Protein AF-A0A1F2R619-F1 (afdb_monomer)

Radius of gyration: 16.74 Å; Cα contacts (8 Å, |Δi|>4): 22; chains: 1; bounding box: 40×20×46 Å

Structure (mmCIF, N/CA/C/O backbone):
data_AF-A0A1F2R619-F1
#
_entry.id   AF-A0A1F2R619-F1
#
loop_
_atom_site.group_PDB
_atom_site.id
_atom_site.type_symbol
_atom_site.label_atom_id
_atom_site.label_alt_id
_atom_site.label_comp_id
_atom_site.label_asym_id
_atom_site.label_entity_id
_atom_site.label_seq_id
_atom_site.pdbx_PDB_ins_code
_atom_site.Cartn_x
_atom_site.Cartn_y
_atom_site.Cartn_z
_atom_site.occupancy
_atom_site.B_iso_or_equiv
_atom_site.auth_seq_id
_atom_site.auth_comp_id
_atom_site.auth_asym_id
_atom_site.auth_atom_id
_atom_site.pdbx_PDB_model_num
ATOM 1 N N . MET A 1 1 ? 20.055 3.587 -31.245 1.00 62.69 1 MET A N 1
ATOM 2 C CA . MET A 1 1 ? 18.688 4.145 -31.082 1.00 62.69 1 MET A CA 1
ATOM 3 C C . MET A 1 1 ? 17.956 3.650 -29.828 1.00 62.69 1 MET A C 1
ATOM 5 O O . MET A 1 1 ? 17.438 4.482 -29.096 1.00 62.69 1 MET A O 1
ATOM 9 N N . ILE A 1 2 ? 17.960 2.346 -29.511 1.00 76.50 2 ILE A N 1
ATOM 10 C CA . ILE A 1 2 ? 17.223 1.777 -28.355 1.00 76.50 2 ILE A CA 1
ATOM 11 C C . ILE A 1 2 ? 17.616 2.400 -27.000 1.00 76.50 2 ILE A C 1
ATOM 13 O O . ILE A 1 2 ? 16.747 2.722 -26.192 1.00 76.50 2 ILE A O 1
ATOM 17 N N . GLN A 1 3 ? 18.908 2.628 -26.745 1.00 75.19 3 GLN A N 1
ATOM 18 C CA . GLN A 1 3 ? 19.356 3.171 -25.454 1.00 75.19 3 GLN A CA 1
ATOM 19 C C . GLN A 1 3 ? 18.929 4.628 -25.212 1.00 75.19 3 GLN A C 1
ATOM 21 O O . GLN A 1 3 ? 18.549 4.971 -24.095 1.00 75.19 3 GLN A O 1
ATOM 26 N N . ALA A 1 4 ? 18.927 5.472 -26.248 1.00 74.88 4 ALA A N 1
ATOM 27 C CA . ALA A 1 4 ? 18.496 6.867 -26.133 1.00 74.88 4 ALA A CA 1
ATOM 28 C C . ALA A 1 4 ? 16.990 6.971 -25.834 1.00 74.88 4 ALA A C 1
ATOM 30 O O . ALA A 1 4 ? 16.581 7.732 -24.960 1.00 74.88 4 ALA A O 1
ATOM 31 N N . ALA A 1 5 ? 16.172 6.139 -26.491 1.00 75.62 5 ALA A N 1
ATOM 32 C CA . ALA A 1 5 ? 14.743 6.035 -26.201 1.00 75.62 5 ALA A CA 1
ATOM 33 C C . ALA A 1 5 ? 14.478 5.490 -24.785 1.00 75.62 5 ALA A C 1
ATOM 35 O O . ALA A 1 5 ? 13.619 6.008 -24.074 1.00 75.62 5 ALA A O 1
ATOM 36 N N . LYS A 1 6 ? 15.257 4.495 -24.335 1.00 75.12 6 LYS A N 1
ATOM 37 C CA . LYS A 1 6 ? 15.180 3.959 -22.966 1.00 75.12 6 LYS A CA 1
ATOM 38 C C . LYS A 1 6 ? 15.522 5.017 -21.913 1.00 75.12 6 LYS A C 1
ATOM 40 O O . LYS A 1 6 ? 14.804 5.112 -20.926 1.00 75.12 6 LYS A O 1
ATOM 45 N N . LYS A 1 7 ? 16.569 5.821 -22.140 1.00 77.25 7 LYS A N 1
ATOM 46 C CA . LYS A 1 7 ? 16.966 6.926 -21.252 1.00 77.25 7 LYS A CA 1
ATOM 47 C C . LYS A 1 7 ? 15.886 8.008 -21.184 1.00 77.25 7 LYS A C 1
ATOM 49 O 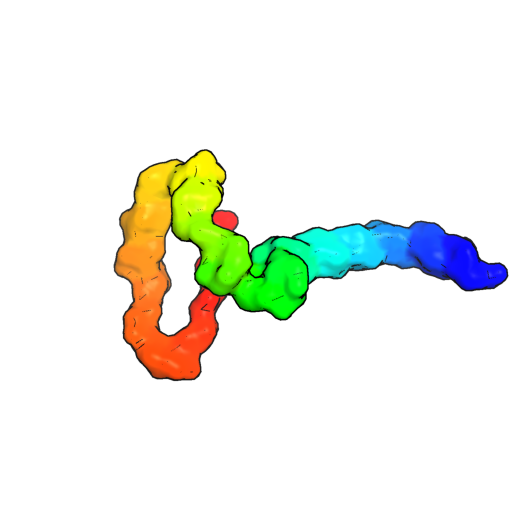O . LYS A 1 7 ? 15.548 8.466 -20.100 1.00 77.25 7 LYS A O 1
ATOM 54 N N . ARG A 1 8 ? 15.280 8.361 -22.324 1.00 81.44 8 ARG A N 1
ATOM 55 C CA . ARG A 1 8 ? 14.155 9.310 -22.377 1.00 81.44 8 ARG A CA 1
ATOM 56 C C . ARG A 1 8 ? 12.936 8.824 -21.583 1.00 81.44 8 ARG A C 1
ATOM 58 O O . ARG A 1 8 ? 12.260 9.628 -20.956 1.00 81.44 8 ARG A O 1
ATOM 65 N N . ASN A 1 9 ? 12.689 7.515 -21.577 1.00 88.81 9 ASN A N 1
ATOM 66 C CA . ASN A 1 9 ? 11.532 6.904 -20.916 1.00 88.81 9 ASN A CA 1
ATOM 67 C C . ASN A 1 9 ? 11.840 6.373 -19.505 1.00 88.81 9 ASN A C 1
ATOM 69 O O . ASN A 1 9 ? 11.027 5.653 -18.923 1.00 88.81 9 ASN A O 1
ATOM 73 N N . GLU A 1 10 ? 13.010 6.681 -18.947 1.00 91.88 10 GLU A N 1
ATOM 74 C CA . GLU A 1 10 ? 13.454 6.088 -17.688 1.00 91.88 10 GLU A CA 1
ATOM 75 C C . GLU A 1 10 ? 12.550 6.479 -16.513 1.00 91.88 10 GLU A C 1
ATOM 77 O O . GLU A 1 10 ? 12.171 5.617 -15.719 1.00 91.88 10 GLU A O 1
ATOM 82 N N . THR A 1 11 ? 12.129 7.744 -16.445 1.00 92.75 11 THR A N 1
ATOM 83 C CA . THR A 1 11 ? 11.197 8.237 -15.419 1.00 92.75 11 THR A CA 1
ATOM 84 C C . THR A 1 11 ? 9.859 7.511 -15.478 1.00 92.75 11 THR A C 1
ATOM 86 O O . THR A 1 11 ? 9.405 6.996 -14.459 1.00 92.75 11 THR A O 1
ATOM 89 N N . LEU A 1 12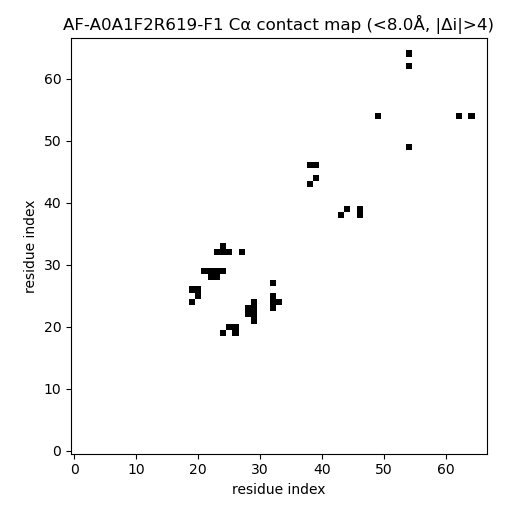 ? 9.270 7.395 -16.673 1.00 92.56 12 LEU A N 1
ATOM 90 C CA . LEU A 1 12 ? 8.000 6.695 -16.868 1.00 92.56 12 LEU A CA 1
ATOM 91 C C . LEU A 1 12 ? 8.115 5.227 -16.448 1.00 92.56 12 LEU A C 1
ATOM 93 O O . LEU A 1 12 ? 7.252 4.703 -15.750 1.00 92.56 12 LEU A O 1
ATOM 97 N N . LYS A 1 13 ? 9.223 4.572 -16.811 1.00 93.06 13 LYS A N 1
ATOM 98 C CA . LYS A 1 13 ? 9.481 3.192 -16.404 1.00 93.06 13 LYS A CA 1
ATOM 99 C C . LYS A 1 13 ? 9.585 3.060 -14.882 1.00 93.06 13 LYS A C 1
ATOM 101 O O . LYS A 1 13 ? 9.011 2.133 -14.320 1.00 93.06 13 LYS A O 1
ATOM 106 N N . ARG A 1 14 ? 10.294 3.972 -14.208 1.00 93.75 14 ARG A N 1
ATOM 107 C CA . ARG A 1 14 ? 10.405 3.976 -12.739 1.00 93.75 14 ARG A CA 1
ATOM 108 C C . ARG A 1 14 ? 9.051 4.200 -12.071 1.00 93.75 14 ARG A C 1
ATOM 110 O O . ARG A 1 14 ? 8.736 3.496 -11.120 1.00 93.75 14 ARG A O 1
ATOM 117 N N . GLN A 1 15 ? 8.253 5.140 -12.572 1.00 94.56 15 GLN A N 1
ATOM 118 C CA . GLN A 1 15 ? 6.904 5.400 -12.064 1.00 94.56 15 GLN A CA 1
ATOM 119 C C . GLN A 1 15 ? 6.011 4.170 -12.221 1.00 94.56 15 GLN A C 1
ATOM 121 O O . GLN A 1 15 ? 5.395 3.751 -11.248 1.00 94.56 15 GLN A O 1
ATOM 126 N N . PHE A 1 16 ? 6.012 3.542 -13.398 1.00 94.12 16 PHE A N 1
ATOM 127 C CA . PHE A 1 16 ? 5.245 2.324 -13.642 1.00 94.12 16 PHE A CA 1
ATOM 128 C C . PHE A 1 16 ? 5.637 1.199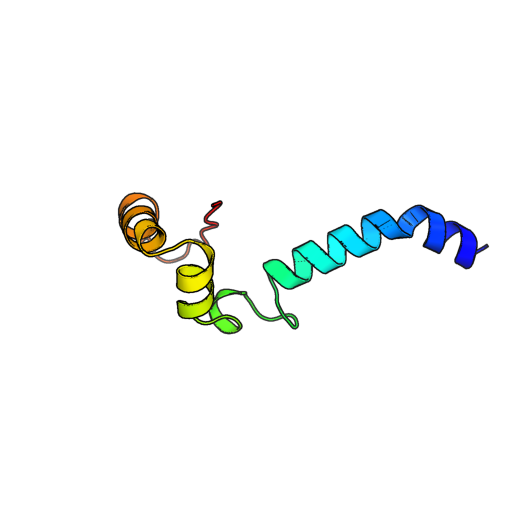 -12.680 1.00 94.12 16 PHE A C 1
ATOM 130 O O . PHE A 1 16 ? 4.781 0.643 -12.000 1.00 94.12 16 PHE A O 1
ATOM 137 N N . VAL A 1 17 ? 6.937 0.902 -12.572 1.00 94.38 17 VAL A N 1
ATOM 138 C CA . VAL A 1 17 ? 7.438 -0.155 -11.679 1.00 94.38 17 VAL A CA 1
ATOM 139 C C . VAL A 1 17 ? 7.106 0.155 -10.220 1.00 94.38 17 VAL A C 1
ATOM 141 O O . VAL A 1 17 ? 6.733 -0.746 -9.477 1.00 94.38 17 VAL A O 1
ATOM 144 N N . ARG A 1 18 ? 7.189 1.424 -9.806 1.00 94.69 18 ARG A N 1
ATOM 145 C CA . ARG A 1 18 ? 6.811 1.842 -8.453 1.00 94.69 18 ARG A CA 1
ATOM 146 C C . ARG A 1 18 ? 5.328 1.601 -8.184 1.00 94.69 18 ARG A C 1
ATOM 148 O O . ARG A 1 18 ? 5.002 1.022 -7.158 1.00 94.69 18 ARG A O 1
ATOM 155 N N . VAL A 1 19 ? 4.443 2.030 -9.082 1.00 92.44 19 VAL A N 1
ATOM 156 C CA . VAL A 1 19 ? 2.993 1.833 -8.915 1.00 92.44 19 VAL A CA 1
ATOM 157 C C . VAL A 1 19 ? 2.651 0.344 -8.913 1.00 92.44 19 VAL A C 1
ATOM 159 O O . VAL A 1 19 ? 1.910 -0.109 -8.044 1.00 92.44 19 VAL A O 1
ATOM 162 N N . GLN A 1 20 ? 3.253 -0.435 -9.816 1.00 94.31 20 GLN A N 1
ATOM 163 C CA . GLN A 1 20 ? 3.095 -1.886 -9.831 1.00 94.31 20 GLN A CA 1
ATOM 164 C C . GLN A 1 20 ? 3.548 -2.511 -8.510 1.00 94.31 20 GLN A C 1
ATOM 166 O O . GLN A 1 20 ? 2.825 -3.328 -7.966 1.00 94.31 20 GLN A O 1
ATOM 171 N N . ALA A 1 21 ? 4.703 -2.126 -7.969 1.00 93.62 21 ALA A N 1
ATOM 172 C CA . ALA A 1 21 ? 5.199 -2.681 -6.713 1.00 93.62 21 ALA A CA 1
ATOM 173 C C . ALA A 1 21 ? 4.327 -2.317 -5.501 1.00 93.62 21 ALA A C 1
ATOM 175 O O . ALA A 1 21 ? 4.323 -3.061 -4.529 1.00 93.62 21 ALA A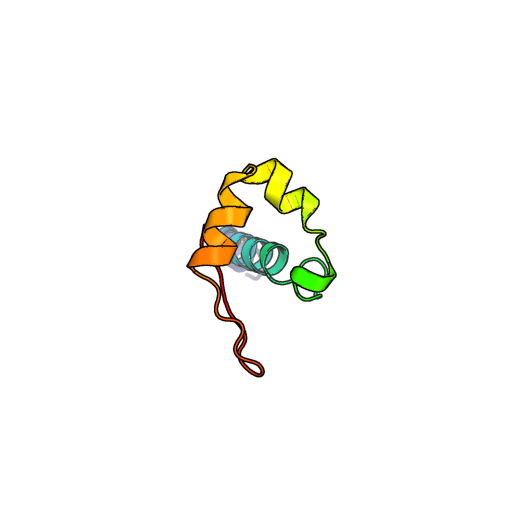 O 1
ATOM 176 N N . LEU A 1 22 ? 3.600 -1.196 -5.551 1.00 91.00 22 LEU A N 1
ATOM 177 C CA . LEU A 1 22 ? 2.675 -0.791 -4.490 1.00 91.00 22 LEU A CA 1
ATOM 178 C C . LEU A 1 22 ? 1.363 -1.585 -4.538 1.00 91.00 22 LEU A C 1
ATOM 180 O O . LEU A 1 22 ? 0.923 -2.075 -3.502 1.00 91.00 22 LEU A O 1
ATOM 184 N N . ALA A 1 23 ? 0.750 -1.712 -5.718 1.00 92.19 23 ALA A N 1
ATOM 185 C CA . ALA A 1 23 ? -0.557 -2.362 -5.883 1.00 92.19 23 ALA A CA 1
ATOM 186 C C . ALA A 1 23 ? -0.460 -3.884 -6.084 1.00 92.19 23 ALA A C 1
ATOM 188 O O . ALA A 1 23 ? -1.324 -4.640 -5.641 1.00 92.19 23 ALA A O 1
ATOM 189 N N . PHE A 1 24 ? 0.613 -4.330 -6.737 1.00 95.19 24 PHE A N 1
ATOM 190 C CA . PHE A 1 24 ? 0.887 -5.725 -7.064 1.00 95.19 24 PHE A CA 1
ATOM 191 C C . PHE A 1 24 ? 2.323 -6.144 -6.692 1.00 95.19 24 PHE A C 1
ATOM 193 O O . PHE A 1 24 ? 3.117 -6.481 -7.583 1.00 95.19 24 PHE A O 1
ATOM 200 N N . PRO A 1 25 ? 2.708 -6.114 -5.401 1.00 94.50 25 PRO A N 1
ATOM 201 C CA . PRO A 1 25 ? 4.030 -6.560 -4.972 1.00 94.50 25 PRO A CA 1
ATOM 202 C C . PRO A 1 25 ? 4.309 -7.990 -5.457 1.00 94.50 25 PRO A C 1
ATOM 204 O O . PRO A 1 25 ? 3.541 -8.915 -5.201 1.00 94.50 25 PRO A O 1
ATOM 207 N N . GLY A 1 26 ? 5.393 -8.174 -6.216 1.00 92.06 26 GLY A N 1
ATOM 208 C CA . GLY A 1 26 ? 5.734 -9.478 -6.800 1.00 92.06 26 GLY A CA 1
ATOM 209 C C . GLY A 1 26 ? 4.705 -10.026 -7.802 1.00 92.06 26 GLY A C 1
ATOM 210 O O . GLY A 1 26 ? 4.755 -11.205 -8.127 1.00 92.06 26 GLY A O 1
ATOM 211 N N . GLY A 1 27 ? 3.777 -9.197 -8.295 1.00 93.12 27 GLY A N 1
ATOM 212 C CA . GLY A 1 27 ? 2.690 -9.610 -9.188 1.00 93.12 27 GLY A CA 1
ATOM 213 C C . GLY A 1 27 ? 1.444 -10.145 -8.474 1.00 93.12 27 GLY A C 1
ATOM 214 O O . GLY A 1 27 ? 0.477 -10.505 -9.141 1.00 93.12 27 GLY A O 1
ATOM 215 N N . HIS A 1 28 ? 1.434 -10.171 -7.142 1.00 94.62 28 HIS A N 1
ATOM 216 C CA . HIS A 1 28 ? 0.280 -10.579 -6.343 1.00 94.62 28 HIS A CA 1
ATOM 217 C C . HIS A 1 28 ? -0.485 -9.360 -5.844 1.00 94.62 28 HIS A C 1
ATOM 219 O O . HIS A 1 28 ? 0.129 -8.343 -5.546 1.00 94.62 28 HIS A O 1
ATOM 225 N N . ALA A 1 29 ? -1.811 -9.467 -5.715 1.00 93.12 29 ALA A N 1
ATOM 226 C CA . ALA A 1 29 ? -2.621 -8.414 -5.103 1.00 93.12 29 ALA A CA 1
ATOM 227 C C . ALA A 1 29 ? -2.055 -8.022 -3.727 1.00 93.12 29 ALA A C 1
ATOM 229 O O . ALA A 1 29 ? -1.694 -8.900 -2.939 1.00 93.12 29 ALA A O 1
ATOM 230 N N . GLN A 1 30 ? -1.988 -6.717 -3.450 1.00 94.44 30 GLN A N 1
ATOM 231 C CA . GLN A 1 30 ? -1.385 -6.155 -2.237 1.00 94.44 30 GLN A CA 1
ATOM 232 C C . GLN A 1 30 ? -1.850 -6.856 -0.950 1.00 94.44 30 GLN A C 1
ATOM 234 O O . GLN A 1 30 ? -1.011 -7.273 -0.156 1.00 94.44 30 GLN A O 1
ATOM 239 N N . GLU A 1 31 ? -3.160 -7.070 -0.791 1.00 89.31 31 GLU A N 1
ATOM 240 C CA . GLU A 1 31 ? -3.788 -7.736 0.366 1.00 89.31 31 GLU A CA 1
ATOM 241 C C . GLU A 1 31 ? -3.306 -9.181 0.605 1.00 89.31 31 GLU A C 1
ATOM 243 O O . GLU A 1 31 ? -3.416 -9.707 1.709 1.00 89.31 31 GLU A O 1
ATOM 248 N N . ARG A 1 32 ? -2.756 -9.835 -0.429 1.00 91.56 32 ARG A N 1
ATOM 249 C CA . ARG A 1 32 ? -2.218 -11.204 -0.368 1.00 91.56 3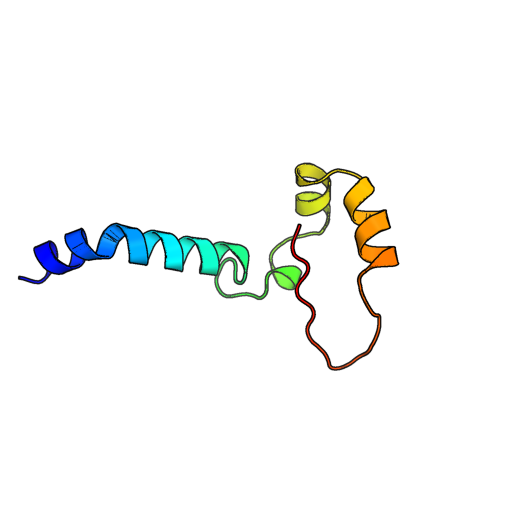2 ARG A CA 1
ATOM 250 C C . ARG A 1 32 ? -0.703 -11.248 -0.192 1.00 91.56 32 ARG A C 1
ATOM 252 O O . ARG A 1 32 ? -0.162 -12.314 0.089 1.00 91.56 32 ARG A O 1
ATOM 259 N N . ALA A 1 33 ? -0.023 -10.125 -0.404 1.00 93.56 33 ALA A N 1
ATOM 260 C CA . ALA A 1 33 ? 1.432 -10.022 -0.354 1.00 93.56 33 ALA A CA 1
ATOM 261 C C . ALA A 1 33 ? 1.931 -9.256 0.879 1.00 93.56 33 ALA A C 1
ATOM 263 O O . ALA A 1 33 ? 3.037 -9.514 1.351 1.00 93.56 33 ALA A O 1
ATOM 264 N N . ILE A 1 34 ? 1.136 -8.317 1.400 1.00 92.88 34 ILE A N 1
ATOM 265 C CA . ILE A 1 34 ? 1.502 -7.439 2.512 1.00 92.88 34 ILE A CA 1
ATOM 266 C C . ILE A 1 34 ? 0.546 -7.675 3.680 1.00 92.88 34 ILE A C 1
ATOM 268 O O . ILE A 1 34 ? -0.666 -7.539 3.547 1.00 92.88 34 ILE A O 1
ATOM 272 N N . GLY A 1 35 ? 1.104 -7.998 4.848 1.00 92.69 35 GLY A N 1
ATOM 273 C CA . GLY A 1 35 ? 0.333 -8.128 6.084 1.00 92.69 35 GLY A CA 1
ATOM 274 C C . GLY A 1 35 ? -0.069 -6.772 6.671 1.00 92.69 35 GLY A C 1
ATOM 275 O O . GLY A 1 35 ? 0.673 -5.793 6.570 1.00 92.69 35 GLY A O 1
ATOM 276 N N . PHE A 1 36 ? -1.212 -6.735 7.362 1.00 89.00 36 PHE A N 1
ATOM 277 C CA . PHE A 1 36 ? -1.800 -5.506 7.915 1.00 89.00 36 PHE A CA 1
ATOM 278 C C . PHE A 1 36 ? -0.843 -4.705 8.830 1.00 89.00 36 PHE A C 1
ATOM 280 O O . PHE A 1 36 ? -0.879 -3.477 8.839 1.00 89.00 36 PHE A O 1
ATOM 287 N N . VAL A 1 37 ? 0.070 -5.380 9.546 1.00 93.75 37 VAL A N 1
ATOM 288 C CA . VAL A 1 37 ? 1.064 -4.752 10.441 1.00 93.75 37 VAL A CA 1
ATOM 289 C C . VAL A 1 37 ? 1.953 -3.742 9.708 1.00 93.75 37 VAL A C 1
ATOM 291 O O . VAL A 1 37 ? 2.308 -2.716 10.283 1.00 93.75 37 VAL A O 1
ATOM 294 N N . SER A 1 38 ? 2.277 -3.982 8.431 1.00 92.75 38 SER A N 1
ATOM 295 C CA . SER A 1 38 ? 3.064 -3.035 7.629 1.00 92.75 38 SER A CA 1
ATOM 296 C C . SER A 1 38 ? 2.356 -1.686 7.491 1.00 92.75 38 SER A C 1
ATOM 298 O O . SER A 1 38 ? 3.002 -0.643 7.570 1.00 92.75 38 SER A O 1
ATOM 300 N N . PHE A 1 39 ? 1.034 -1.703 7.310 1.00 92.38 39 PHE A N 1
ATOM 301 C CA . PHE A 1 39 ? 0.228 -0.493 7.178 1.00 92.38 39 PHE A CA 1
ATOM 302 C C . PHE A 1 39 ? 0.075 0.216 8.521 1.00 92.38 39 PHE A C 1
ATOM 304 O O . PHE A 1 39 ? 0.260 1.426 8.588 1.00 92.38 39 PHE A O 1
ATOM 311 N N . LEU A 1 40 ? -0.155 -0.522 9.610 1.00 93.50 40 LEU A N 1
ATOM 312 C CA . LEU A 1 40 ? -0.209 0.076 10.948 1.00 93.50 40 LEU A CA 1
ATOM 313 C C . LEU A 1 40 ? 1.113 0.731 11.349 1.00 93.50 40 LEU A C 1
ATOM 315 O O . LEU A 1 40 ? 1.11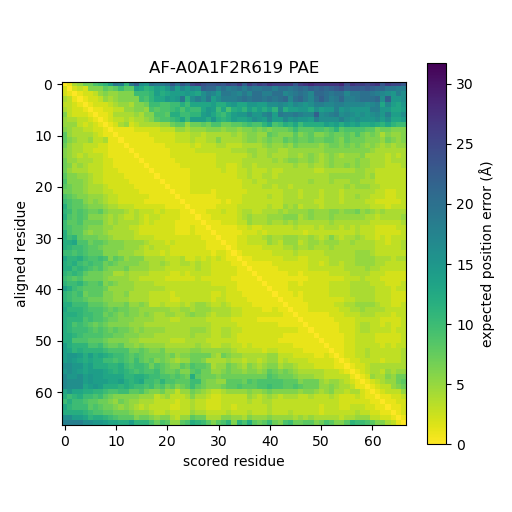0 1.810 11.931 1.00 93.50 40 LEU A O 1
ATOM 319 N N . ASN A 1 41 ? 2.247 0.119 11.008 1.00 95.75 41 ASN A N 1
ATOM 320 C CA . ASN A 1 41 ? 3.552 0.714 11.280 1.00 95.75 41 ASN A CA 1
ATOM 321 C C . ASN A 1 41 ? 3.771 2.019 10.494 1.00 95.75 41 ASN A C 1
ATOM 323 O O . ASN A 1 41 ? 4.425 2.932 10.987 1.00 95.75 41 ASN A O 1
ATOM 327 N N . GLN A 1 42 ? 3.238 2.112 9.273 1.00 94.12 42 GLN A N 1
ATOM 328 C CA . GLN A 1 42 ? 3.409 3.285 8.416 1.00 94.12 42 GLN A CA 1
ATOM 329 C C . GLN A 1 42 ? 2.420 4.417 8.729 1.00 94.12 42 GLN A C 1
ATOM 331 O O . GLN A 1 42 ? 2.804 5.584 8.681 1.00 94.12 42 GLN A O 1
ATOM 336 N N . TYR A 1 43 ? 1.161 4.084 9.016 1.00 93.62 43 TYR A N 1
ATOM 337 C CA . TYR A 1 43 ? 0.056 5.045 9.127 1.00 93.62 43 TYR A CA 1
ATOM 338 C C . TYR A 1 43 ? -0.461 5.224 10.561 1.00 93.62 43 TYR A C 1
ATOM 340 O O . TYR A 1 43 ? -1.241 6.136 10.826 1.00 93.62 43 TYR A O 1
ATOM 348 N N . GLY A 1 44 ? -0.006 4.395 11.500 1.00 95.31 44 GLY A N 1
ATOM 349 C CA . GLY A 1 44 ? -0.434 4.433 12.893 1.00 95.31 44 GLY A CA 1
ATOM 350 C C . GLY A 1 44 ? -1.821 3.818 13.133 1.00 95.31 44 GLY A C 1
ATOM 351 O O . GLY A 1 44 ? -2.471 3.326 12.208 1.00 95.31 44 GLY A O 1
ATOM 352 N N . PRO A 1 45 ? -2.287 3.831 14.395 1.00 94.69 45 PRO A N 1
ATOM 353 C CA . PRO A 1 45 ? -3.544 3.194 14.795 1.00 94.69 45 PRO A CA 1
ATOM 354 C C . PRO A 1 45 ? -4.793 3.869 14.210 1.00 94.69 45 PRO A C 1
ATOM 356 O O . PRO A 1 45 ? -5.780 3.181 13.972 1.00 94.69 45 PRO A O 1
ATOM 359 N N . ALA A 1 46 ? -4.732 5.169 13.896 1.00 93.81 46 ALA A N 1
ATOM 360 C CA . ALA A 1 46 ? -5.842 5.916 13.292 1.00 93.81 46 ALA A CA 1
ATOM 361 C C . ALA A 1 46 ? -6.281 5.361 11.922 1.00 93.81 46 ALA A C 1
ATOM 363 O O . ALA A 1 46 ? -7.391 5.622 11.469 1.00 93.81 46 ALA A O 1
ATOM 364 N N . LEU A 1 47 ? -5.432 4.560 11.261 1.00 92.81 47 LEU A N 1
ATOM 365 C CA . LEU A 1 47 ? -5.816 3.847 10.045 1.00 92.81 47 LEU A CA 1
ATOM 366 C C . LEU A 1 47 ? -7.000 2.900 10.284 1.00 92.81 47 LEU A C 1
ATOM 368 O O . LEU A 1 47 ? -7.819 2.735 9.391 1.00 92.81 47 LEU A O 1
ATOM 372 N N . VAL A 1 48 ? -7.091 2.276 11.462 1.00 92.81 48 VAL A N 1
ATOM 373 C CA . VAL A 1 48 ? -8.165 1.319 11.766 1.00 92.81 48 VAL A CA 1
ATOM 374 C C . VAL A 1 48 ? -9.513 2.027 11.824 1.00 92.81 48 VAL A C 1
ATOM 376 O O . VAL A 1 48 ? -10.432 1.598 11.138 1.00 92.81 48 VAL A O 1
ATOM 379 N N . GLU A 1 49 ? -9.592 3.134 12.565 1.00 93.81 49 GLU A N 1
ATOM 380 C CA . GLU A 1 49 ? -10.806 3.957 12.681 1.00 93.81 49 GLU A CA 1
ATOM 381 C C . GLU A 1 49 ? -11.275 4.421 11.299 1.00 93.81 49 GLU A C 1
ATOM 383 O O . GLU A 1 49 ? -12.429 4.248 10.923 1.00 93.81 49 GLU A O 1
ATOM 388 N N . ARG A 1 50 ? -10.342 4.902 10.473 1.00 91.81 50 ARG A N 1
ATOM 389 C CA . ARG A 1 50 ? -10.659 5.336 9.113 1.00 91.81 50 ARG A CA 1
ATOM 390 C C . ARG A 1 50 ? -11.182 4.204 8.224 1.00 91.81 50 ARG A C 1
ATOM 392 O O . ARG A 1 50 ? -12.081 4.427 7.421 1.00 91.81 50 ARG A O 1
ATOM 399 N N . LEU A 1 51 ? -10.610 3.003 8.325 1.00 91.81 51 LEU A N 1
ATOM 400 C CA . LEU A 1 51 ? -11.091 1.846 7.565 1.00 91.81 51 LEU A CA 1
ATOM 401 C C . LEU A 1 51 ? -12.486 1.413 8.024 1.00 91.81 51 LEU A C 1
ATOM 403 O O . LEU A 1 51 ? -13.284 1.011 7.186 1.00 91.81 51 LEU A O 1
ATOM 407 N N . GLU A 1 52 ? -12.773 1.499 9.322 1.00 92.75 52 GLU A N 1
ATOM 408 C CA . GLU A 1 52 ? -14.092 1.194 9.882 1.00 92.75 52 GLU A CA 1
ATOM 409 C C . GLU A 1 52 ? -15.162 2.182 9.394 1.00 92.75 52 GLU A C 1
ATOM 411 O O . GLU A 1 52 ? -16.259 1.760 9.031 1.00 92.75 52 GLU A O 1
ATOM 416 N N . ASP A 1 53 ? -14.819 3.468 9.304 1.00 91.88 53 ASP A N 1
ATOM 417 C CA . ASP A 1 53 ? -15.742 4.522 8.875 1.00 91.88 53 ASP A CA 1
ATOM 418 C C . ASP A 1 53 ? -15.940 4.585 7.348 1.00 91.88 53 ASP A C 1
ATOM 420 O O . ASP A 1 53 ? -17.040 4.874 6.870 1.00 91.88 53 ASP A O 1
ATOM 424 N N . GLU A 1 54 ? -14.878 4.363 6.563 1.00 90.00 54 GLU A N 1
ATOM 425 C CA . GLU A 1 54 ? -14.881 4.633 5.116 1.00 90.00 54 GLU A CA 1
ATOM 426 C C . GLU A 1 54 ? -15.062 3.389 4.236 1.00 90.00 54 GLU A C 1
ATOM 428 O O . GLU A 1 54 ? -15.439 3.547 3.072 1.00 90.00 54 GLU A O 1
ATOM 433 N N . LEU A 1 55 ? -14.774 2.170 4.718 1.00 89.94 55 LEU A N 1
ATOM 434 C CA . LEU A 1 55 ? -14.747 0.974 3.868 1.00 89.94 55 LEU A CA 1
ATOM 435 C C . LEU A 1 55 ? -16.071 0.189 3.923 1.00 89.94 55 LEU A C 1
ATOM 437 O O . LEU A 1 55 ? -16.376 -0.435 4.941 1.00 89.94 55 LEU A O 1
ATOM 441 N N . PRO A 1 56 ? -16.839 0.117 2.820 1.00 90.69 56 PRO A N 1
ATOM 442 C CA . PRO A 1 56 ? -18.062 -0.676 2.787 1.00 90.69 56 PRO A CA 1
ATOM 443 C C . PRO A 1 56 ? -17.769 -2.178 2.855 1.00 90.69 56 PRO A C 1
ATOM 445 O O . PRO A 1 56 ? -16.787 -2.666 2.293 1.00 90.69 56 PRO A O 1
ATOM 448 N N . LEU A 1 57 ? -18.679 -2.930 3.479 1.00 88.06 57 LEU A N 1
ATOM 449 C CA . LEU A 1 57 ? -18.598 -4.394 3.596 1.00 88.06 57 LEU A CA 1
ATOM 450 C C . LEU A 1 57 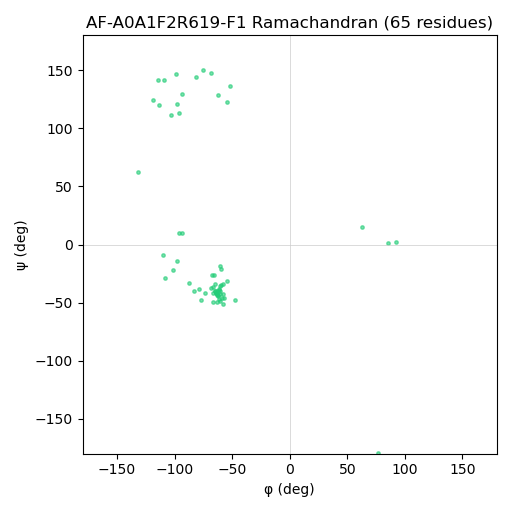? -19.350 -5.138 2.477 1.00 88.06 57 LEU A C 1
ATOM 452 O O . LEU A 1 57 ? -19.530 -6.356 2.548 1.00 88.06 57 LEU A O 1
ATOM 456 N N . ASP A 1 58 ? -19.793 -4.415 1.446 1.00 90.88 58 ASP A N 1
ATOM 457 C CA . ASP A 1 58 ? -20.497 -4.992 0.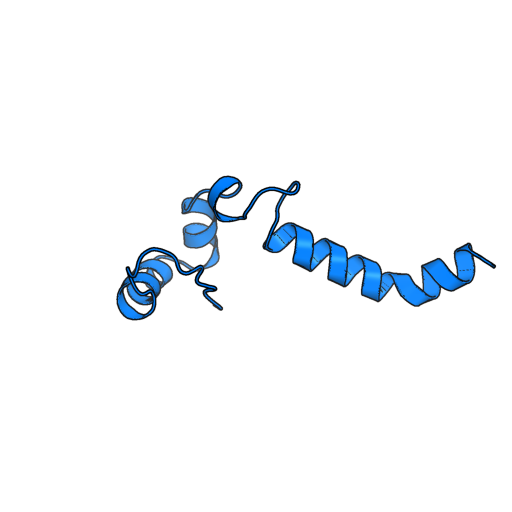305 1.00 90.88 58 ASP A CA 1
ATOM 458 C C . ASP A 1 58 ? -19.610 -5.990 -0.451 1.00 90.88 58 ASP A C 1
ATOM 460 O O . ASP A 1 58 ? -18.475 -5.705 -0.844 1.00 90.88 58 ASP A O 1
ATOM 464 N N . ILE A 1 59 ? -20.153 -7.187 -0.673 1.00 86.12 59 ILE A N 1
ATOM 465 C CA . ILE A 1 59 ? -19.451 -8.282 -1.342 1.00 86.12 59 ILE A CA 1
ATOM 466 C C . ILE A 1 59 ? -19.509 -8.086 -2.860 1.00 86.12 59 ILE A C 1
ATOM 468 O O . ILE A 1 59 ? -20.524 -7.675 -3.415 1.00 86.12 59 ILE A O 1
ATOM 472 N N . GLY A 1 60 ? -18.432 -8.465 -3.553 1.00 88.69 60 GLY A N 1
ATOM 473 C CA . GLY A 1 60 ? -18.380 -8.485 -5.019 1.00 88.69 60 GLY A CA 1
ATOM 474 C C . GLY A 1 60 ? -17.839 -7.202 -5.648 1.00 88.69 60 GLY A C 1
ATOM 475 O O . GLY A 1 60 ? -17.729 -7.133 -6.871 1.00 88.69 60 GLY A O 1
ATOM 476 N N . GLN A 1 61 ? -17.441 -6.227 -4.831 1.00 89.31 61 GLN A N 1
ATOM 477 C CA . GLN A 1 61 ? -16.768 -5.013 -5.275 1.00 89.31 61 GLN A CA 1
ATOM 478 C C . GLN A 1 61 ? -15.337 -4.955 -4.733 1.00 89.31 61 GLN A C 1
ATOM 480 O O . GLN A 1 61 ? -15.060 -5.364 -3.607 1.00 89.31 61 GLN A O 1
ATOM 485 N N . HIS A 1 62 ? -14.413 -4.467 -5.562 1.00 88.81 62 HIS A N 1
ATOM 486 C CA . HIS A 1 62 ? -13.053 -4.161 -5.134 1.00 88.81 62 HIS A CA 1
ATOM 487 C C . HIS A 1 62 ? -12.974 -2.687 -4.740 1.00 88.81 62 HIS A C 1
ATOM 489 O O . HIS A 1 62 ? -13.380 -1.815 -5.511 1.00 88.81 62 HIS A O 1
ATOM 495 N N . TRP A 1 63 ? -12.436 -2.423 -3.554 1.00 90.19 63 TRP A N 1
ATOM 496 C CA . TRP A 1 63 ? -12.313 -1.084 -2.995 1.00 90.19 63 TRP A CA 1
ATOM 497 C C . TRP A 1 63 ? -10.854 -0.643 -2.987 1.00 90.19 63 TRP A C 1
ATOM 499 O O . TRP A 1 63 ? -9.953 -1.430 -2.702 1.00 90.19 63 TRP A O 1
ATOM 509 N N . ILE A 1 64 ? -10.627 0.634 -3.289 1.00 89.44 64 ILE A N 1
ATOM 510 C CA . ILE A 1 64 ? -9.310 1.264 -3.212 1.00 89.44 64 ILE A CA 1
ATOM 511 C C . ILE A 1 64 ? -9.375 2.304 -2.104 1.00 89.44 64 ILE A C 1
ATOM 513 O O . ILE A 1 64 ? -10.161 3.245 -2.190 1.00 89.44 64 ILE A O 1
ATOM 517 N N . VAL A 1 65 ? -8.525 2.146 -1.092 1.00 87.50 65 VAL A N 1
ATOM 518 C CA . VAL A 1 65 ? -8.376 3.119 -0.007 1.00 87.50 65 VAL A CA 1
ATOM 519 C C . VAL A 1 65 ? -7.179 4.008 -0.314 1.00 87.50 65 VAL A C 1
ATOM 521 O O . VAL A 1 65 ? -6.054 3.529 -0.472 1.00 87.50 65 VAL A O 1
ATOM 524 N N . THR A 1 66 ? -7.417 5.312 -0.421 1.00 84.12 66 THR A N 1
ATOM 525 C CA . THR A 1 66 ? -6.364 6.308 -0.643 1.00 84.12 66 THR A CA 1
ATOM 526 C C . THR A 1 66 ? -6.063 7.030 0.657 1.00 84.12 66 THR A C 1
ATOM 528 O O . THR A 1 66 ? -6.909 7.777 1.142 1.00 84.12 66 THR A O 1
ATOM 531 N N . VAL A 1 67 ? -4.873 6.802 1.210 1.00 74.94 67 VAL A N 1
ATOM 532 C CA . VAL A 1 67 ? -4.408 7.409 2.466 1.00 74.94 67 VAL A CA 1
ATOM 533 C C . VAL A 1 67 ? -3.876 8.815 2.277 1.00 74.94 67 VAL A C 1
ATOM 535 O O . VAL A 1 67 ? -3.046 9.011 1.360 1.00 74.94 67 VAL A O 1
#

Foldseek 3Di:
DVVVVCVVCVVVVVVVVVVCCCQQNVNHGCPVVDDPVVVCVVPNPVVVVCCVPPPDPDPPDDDDDDD

Sequence (67 aa):
MIQAAKKRNETLK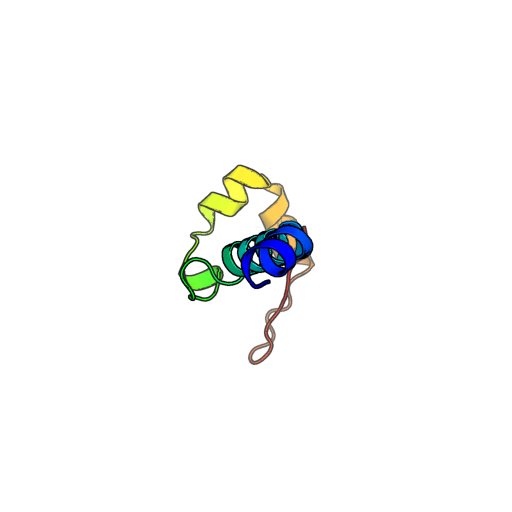RQFVRVQALAFPGGHAQERAIGFVSFLNQYGPALVERLEDELPLDIGQHWIVTV

Mean predicted aligned error: 5.55 Å

Solvent-accessible surface area (backbone atoms only — not comparable to full-atom values): 4280 Å² total; per-residue (Å²): 113,69,66,62,56,48,62,74,42,42,66,61,50,51,52,51,53,49,52,41,48,64,55,26,38,95,76,35,54,33,85,82,65,50,63,71,66,62,51,41,75,74,63,36,73,66,50,55,61,49,46,69,76,71,55,80,86,68,83,95,65,89,84,86,86,86,130

pLDDT: mean 89.77, std 6.53, range [62.69, 95.75]

Secondary structure (DSSP, 8-state):
-HHHHHHHTHHHHHHHHHHHHHHSGGGS-HHHHS-HHHHHHHH-THHHHHHHHH----TT-------